Protein AF-A0A316U3P6-F1 (afdb_monomer)

Foldseek 3Di:
DADEQAALVVQVVVCVVPDDPVRLLQDQDHDYNQFAPAPVCSPDDDDAADACVLVQQLQLVQVVVVVVVVPDDDDDPPNCPSSCSRGHNSVVVVCVVDVDDDDDDDDDDDDDDDDDRPVRPDPSRDDDPDDPPDDDDVVPGDDLVPAADEDQDCRNHVNNNSRYDHDHDDDPVVVD

Solvent-accessible surface area (backbone atoms only — not comparable to full-atom values): 11116 Å² total; per-residue (Å²): 102,46,84,41,80,44,53,53,74,58,47,54,53,50,48,63,74,75,34,57,72,80,56,51,48,56,26,63,47,66,44,27,20,84,38,63,36,31,76,95,46,61,92,49,98,68,94,66,68,58,55,60,66,46,50,27,46,20,54,43,46,52,55,56,45,60,66,46,56,79,74,46,98,71,83,79,83,72,80,48,64,29,49,46,72,50,30,24,50,58,47,51,52,54,51,69,73,43,76,76,87,72,83,87,82,86,86,82,86,79,85,75,85,77,80,73,51,80,66,68,72,44,93,33,66,47,79,79,82,78,67,90,84,66,87,75,62,74,92,66,62,62,44,79,92,80,46,77,44,80,41,70,47,66,73,31,27,63,82,44,58,92,30,46,47,80,41,80,72,92,46,73,81,85,72,109

Organism: NCBI:txid1684307

Secondary structure (DSSP, 8-state):
-EE--S-HHHHHHHHHHHS-HHHHTT-S-EE-HHHHS-GGGTTS-------HHHHHHHHHHHHHHHHHHTT-----SSTTHHHHTT-HHHHHHHHHH-SSS----------------TTTSS---PPP---TTS---GGG-SSTTT--EEES-TTTTTTSGGGEEEPPPP-HHHH-

Radius of gyration: 18.13 Å; Cα contacts (8 Å, |Δi|>4): 160; chains: 1; bounding box: 43×36×57 Å

Sequence (176 aa):
LVWSSAQPQNVDSMVQAILHPAQAAQLVRVWARDTLVPQRLYKHKSPSIKDLEVIWNALNHAAAFDVKAEQSSTEPAEVHEGERRVNAEYRDRTDHKYPDGSESESDSDSSGKKGHAHLASLQYVKQPKLSAARQWQESRGFGFHNTLLLDDSTDKARMQPYNHLLIPEFDHERAA

Mean predicted aligned error: 11.64 Å

InterPro domains:
  IPR023214 HAD superfamily [G3DSA:3.40.50.1000] (1-176)

Structure (mmCIF, N/CA/C/O backbone):
data_AF-A0A316U3P6-F1
#
_entry.id   AF-A0A316U3P6-F1
#
loop_
_atom_site.group_PDB
_atom_site.id
_atom_site.type_symbol
_atom_site.label_atom_id
_atom_site.label_alt_id
_atom_site.label_comp_id
_atom_site.label_asym_id
_atom_site.label_entity_id
_atom_site.label_seq_id
_atom_site.pdbx_PDB_ins_code
_atom_site.Cartn_x
_atom_site.Cartn_y
_atom_site.Cartn_z
_atom_site.occupancy
_atom_site.B_iso_or_equiv
_atom_site.auth_seq_id
_atom_site.auth_comp_id
_atom_site.auth_asym_id
_atom_site.auth_atom_id
_atom_site.pdbx_PDB_model_num
ATOM 1 N N . LEU A 1 1 ? -3.153 4.285 -2.097 1.00 88.25 1 LEU A N 1
ATOM 2 C CA . LEU A 1 1 ? -2.177 3.930 -1.043 1.00 88.25 1 LEU A CA 1
ATOM 3 C C . LEU A 1 1 ? -0.969 3.312 -1.722 1.00 88.25 1 LEU A C 1
ATOM 5 O O . LEU A 1 1 ? -1.162 2.629 -2.719 1.00 88.25 1 LEU A O 1
ATOM 9 N N . VAL A 1 2 ? 0.238 3.552 -1.219 1.00 90.56 2 VAL A N 1
ATOM 10 C CA . VAL A 1 2 ? 1.456 2.890 -1.707 1.00 90.56 2 VAL A CA 1
ATOM 11 C C . VAL A 1 2 ? 2.009 2.016 -0.591 1.00 90.56 2 VAL A C 1
ATOM 13 O O . VAL A 1 2 ? 2.279 2.509 0.499 1.00 90.56 2 VAL A O 1
ATOM 16 N N . TRP A 1 3 ? 2.156 0.721 -0.867 1.00 91.81 3 TRP A N 1
ATOM 17 C CA . TRP A 1 3 ? 2.751 -0.262 0.037 1.00 91.81 3 TRP A CA 1
ATOM 18 C C . TRP A 1 3 ? 3.919 -0.931 -0.688 1.00 91.81 3 TRP A C 1
ATOM 20 O O . TRP A 1 3 ? 3.723 -1.850 -1.490 1.00 91.81 3 TRP A O 1
ATOM 30 N N . SER A 1 4 ? 5.143 -0.474 -0.410 1.00 90.94 4 SER A N 1
ATOM 31 C CA . SER A 1 4 ? 6.350 -0.962 -1.079 1.00 90.94 4 SER A CA 1
ATOM 32 C C . SER A 1 4 ? 7.458 -1.310 -0.092 1.00 90.94 4 SER A C 1
ATOM 34 O O . SER A 1 4 ? 7.843 -0.502 0.741 1.00 90.94 4 SER A O 1
ATOM 36 N N . SER A 1 5 ? 8.048 -2.498 -0.224 1.00 90.25 5 SER A N 1
ATOM 37 C CA . SER A 1 5 ? 9.224 -2.892 0.561 1.00 90.25 5 SER A CA 1
ATOM 38 C C . SER A 1 5 ? 10.522 -2.212 0.096 1.00 90.25 5 SER A C 1
ATOM 40 O O . SER A 1 5 ? 11.594 -2.523 0.623 1.00 90.25 5 SER A O 1
ATOM 42 N N . ALA A 1 6 ? 10.474 -1.351 -0.924 1.00 90.81 6 ALA A N 1
ATOM 43 C CA . ALA A 1 6 ? 11.632 -0.602 -1.401 1.00 90.81 6 ALA A CA 1
ATOM 44 C C . ALA A 1 6 ? 12.035 0.502 -0.410 1.00 90.81 6 ALA A C 1
ATOM 46 O O . ALA A 1 6 ? 11.227 0.965 0.395 1.00 90.81 6 ALA A O 1
ATOM 47 N N . GLN A 1 7 ? 13.304 0.915 -0.457 1.00 90.88 7 GLN A N 1
ATOM 48 C CA . GLN A 1 7 ? 13.785 2.021 0.375 1.00 90.88 7 GLN A CA 1
ATOM 49 C C . GLN A 1 7 ? 13.045 3.325 0.021 1.00 90.88 7 GLN A C 1
ATOM 51 O O . GLN A 1 7 ? 12.685 3.487 -1.149 1.00 90.88 7 GLN A O 1
ATOM 56 N N . PRO A 1 8 ? 12.836 4.244 0.984 1.00 92.00 8 PRO A N 1
ATOM 57 C CA . PRO A 1 8 ? 12.015 5.441 0.790 1.00 92.00 8 PRO A CA 1
ATOM 58 C C . PRO A 1 8 ? 12.338 6.217 -0.489 1.00 92.00 8 PRO A C 1
ATOM 60 O O . PRO A 1 8 ? 11.458 6.419 -1.313 1.00 92.00 8 PRO A O 1
ATOM 63 N N . GLN A 1 9 ? 13.613 6.504 -0.758 1.00 90.06 9 GLN A N 1
ATOM 64 C CA . GLN A 1 9 ? 14.014 7.261 -1.948 1.00 90.06 9 GLN A CA 1
ATOM 65 C C . GLN A 1 9 ? 13.640 6.580 -3.281 1.00 90.06 9 GLN A C 1
ATOM 67 O O . GLN A 1 9 ? 13.374 7.248 -4.283 1.00 90.06 9 GLN A O 1
ATOM 72 N N . ASN A 1 10 ? 13.581 5.244 -3.303 1.00 90.56 10 ASN A N 1
ATOM 73 C CA . ASN A 1 10 ? 13.136 4.500 -4.480 1.00 90.56 10 ASN A CA 1
ATOM 74 C C . ASN A 1 10 ? 11.612 4.575 -4.613 1.00 90.56 10 ASN A C 1
ATOM 76 O O . ASN A 1 10 ? 11.105 4.698 -5.724 1.00 90.56 10 ASN A O 1
ATOM 80 N N . VAL A 1 11 ? 10.882 4.508 -3.493 1.00 90.75 11 VAL A N 1
ATOM 81 C CA . VAL A 1 11 ? 9.422 4.685 -3.474 1.00 90.75 11 VAL A CA 1
ATOM 82 C C . VAL A 1 11 ? 9.049 6.070 -3.978 1.00 90.75 11 VAL A C 1
ATOM 84 O O . VAL A 1 11 ? 8.181 6.179 -4.839 1.00 90.75 11 VAL A O 1
ATOM 87 N N . ASP A 1 12 ? 9.753 7.099 -3.520 1.00 87.06 12 ASP A N 1
ATOM 88 C CA .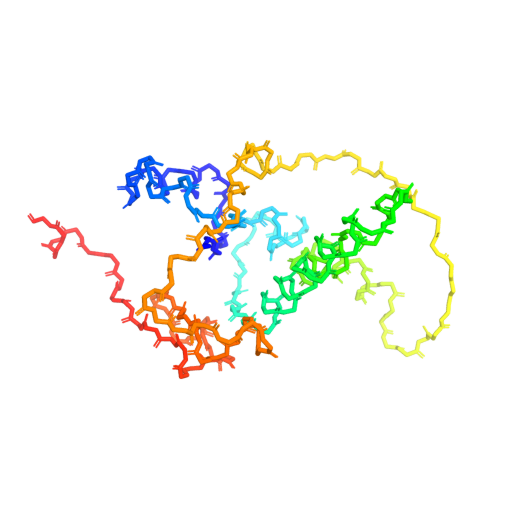 ASP A 1 12 ? 9.536 8.483 -3.931 1.00 87.06 12 ASP A CA 1
ATOM 89 C C . ASP A 1 12 ? 9.700 8.633 -5.447 1.00 87.06 12 ASP A C 1
ATOM 91 O O . ASP A 1 12 ? 8.821 9.165 -6.127 1.00 87.06 12 ASP A O 1
ATOM 95 N N . SER A 1 13 ? 10.788 8.075 -5.985 1.00 87.62 13 SER A N 1
ATOM 96 C CA . SER A 1 13 ? 11.072 8.080 -7.422 1.00 87.62 13 SER A CA 1
ATOM 97 C C . SER A 1 13 ? 9.988 7.346 -8.224 1.00 87.62 13 SER A C 1
ATOM 99 O O . SER A 1 13 ? 9.531 7.848 -9.248 1.00 87.62 13 SER A O 1
ATOM 101 N N . MET A 1 14 ? 9.523 6.184 -7.745 1.00 88.44 14 MET A N 1
ATOM 102 C CA . MET A 1 14 ? 8.440 5.424 -8.387 1.00 88.44 14 MET A CA 1
ATOM 103 C C . MET A 1 14 ? 7.110 6.186 -8.373 1.00 88.44 14 MET A C 1
ATOM 105 O O . MET A 1 14 ? 6.418 6.239 -9.386 1.00 88.44 14 MET A O 1
ATOM 109 N N . VAL A 1 15 ? 6.748 6.795 -7.242 1.00 88.75 15 VAL A N 1
ATOM 110 C CA . VAL A 1 15 ? 5.506 7.567 -7.107 1.00 88.75 15 VAL A CA 1
ATOM 111 C C . VAL A 1 15 ? 5.505 8.761 -8.054 1.00 88.75 15 VAL A C 1
ATOM 113 O O . VAL A 1 15 ? 4.512 8.977 -8.743 1.00 88.75 15 VAL A O 1
ATOM 116 N N . GLN A 1 16 ? 6.614 9.500 -8.127 1.00 86.50 16 GLN A N 1
ATOM 117 C CA . GLN A 1 16 ? 6.755 10.645 -9.030 1.00 86.50 16 GLN A CA 1
ATOM 118 C C . GLN A 1 16 ? 6.724 10.244 -10.509 1.00 86.50 16 GLN A C 1
ATOM 120 O O . GLN A 1 16 ? 6.228 11.007 -11.332 1.00 86.50 16 GLN A O 1
ATOM 125 N N . ALA A 1 17 ? 7.237 9.059 -10.849 1.00 87.50 17 ALA A N 1
ATOM 126 C CA . ALA A 1 17 ? 7.235 8.561 -12.221 1.00 87.50 17 ALA A CA 1
ATOM 127 C C . ALA A 1 17 ? 5.856 8.053 -12.678 1.00 87.50 17 ALA A C 1
ATOM 129 O O . ALA A 1 17 ? 5.512 8.196 -13.848 1.00 87.50 17 ALA A O 1
ATOM 130 N N . ILE A 1 18 ? 5.075 7.445 -11.777 1.00 87.62 18 ILE A N 1
ATOM 131 C CA . ILE A 1 18 ? 3.826 6.745 -12.135 1.00 87.62 18 ILE A CA 1
ATOM 132 C C . ILE A 1 18 ? 2.589 7.631 -11.933 1.00 87.62 18 ILE A C 1
ATOM 134 O O . ILE A 1 18 ? 1.588 7.459 -12.629 1.00 87.62 18 ILE A O 1
ATOM 138 N N . LEU A 1 19 ? 2.624 8.569 -10.983 1.00 88.06 19 LEU A N 1
ATOM 139 C CA . LEU A 1 19 ? 1.471 9.396 -10.635 1.00 88.06 19 LEU A CA 1
ATOM 140 C C . LEU A 1 19 ? 1.710 10.861 -10.986 1.00 88.06 19 LEU A C 1
ATOM 142 O O . LEU A 1 19 ? 2.695 11.470 -10.573 1.00 88.06 19 LEU A O 1
ATOM 146 N N . HIS A 1 20 ? 0.731 11.476 -11.650 1.00 88.88 20 HIS A N 1
ATOM 147 C CA . HIS A 1 20 ? 0.679 12.929 -11.761 1.00 88.88 20 HIS A CA 1
ATOM 148 C C . HIS A 1 20 ? 0.572 13.551 -10.352 1.00 88.88 20 HIS A C 1
ATOM 150 O O . HIS A 1 20 ? -0.123 12.985 -9.502 1.00 88.88 20 HIS A O 1
ATOM 156 N N . PRO A 1 21 ? 1.146 14.740 -10.075 1.00 84.38 21 PRO A N 1
ATOM 157 C CA . PRO A 1 21 ? 1.076 15.368 -8.750 1.00 84.38 21 PRO A CA 1
ATOM 158 C C . PRO A 1 21 ? -0.342 15.458 -8.161 1.00 84.38 21 PRO A C 1
ATOM 160 O O . PRO A 1 21 ? -0.552 15.214 -6.976 1.00 84.38 21 PRO A O 1
ATOM 163 N N . ALA A 1 22 ? -1.347 15.724 -9.002 1.00 85.25 22 ALA A N 1
ATOM 164 C CA . ALA A 1 22 ? -2.755 15.745 -8.587 1.00 85.25 22 ALA A CA 1
ATOM 165 C C . ALA A 1 22 ? -3.311 14.365 -8.169 1.00 85.25 22 ALA A C 1
ATOM 167 O O . ALA A 1 22 ? -4.239 14.298 -7.365 1.00 85.25 22 ALA A O 1
ATOM 168 N N . GLN A 1 23 ? -2.772 13.268 -8.709 1.00 87.31 23 GLN A N 1
ATOM 169 C CA . GLN A 1 23 ? -3.098 11.898 -8.295 1.00 87.31 23 GLN A CA 1
ATOM 170 C C . GLN A 1 23 ? -2.328 11.520 -7.027 1.00 87.31 23 GLN A C 1
ATOM 172 O O . GLN A 1 23 ? -2.916 10.972 -6.099 1.00 87.31 23 GLN A O 1
ATOM 177 N N . ALA A 1 24 ? -1.039 11.868 -6.949 1.00 83.75 24 ALA A N 1
ATOM 178 C CA . ALA A 1 24 ? -0.221 11.644 -5.757 1.00 83.75 24 ALA A CA 1
ATOM 179 C C . ALA A 1 24 ? -0.822 12.336 -4.519 1.00 83.75 24 ALA A C 1
ATOM 181 O O . ALA A 1 24 ? -0.871 11.743 -3.445 1.00 83.75 24 ALA A O 1
ATOM 182 N N . ALA A 1 25 ? -1.392 13.534 -4.689 1.00 81.88 25 ALA A N 1
ATOM 183 C CA . ALA A 1 25 ? -2.090 14.264 -3.630 1.00 81.88 25 ALA A CA 1
ATOM 184 C C . ALA A 1 25 ? -3.369 13.577 -3.097 1.00 81.88 25 ALA A C 1
ATOM 186 O O . ALA A 1 25 ? -3.924 14.032 -2.098 1.00 81.88 25 ALA A O 1
ATOM 187 N N . GLN A 1 26 ? -3.856 12.518 -3.756 1.00 82.31 26 GLN A N 1
ATOM 188 C CA . GLN A 1 26 ? -5.006 11.711 -3.321 1.00 82.31 26 GLN A CA 1
ATOM 189 C C . GLN A 1 26 ? -4.591 10.4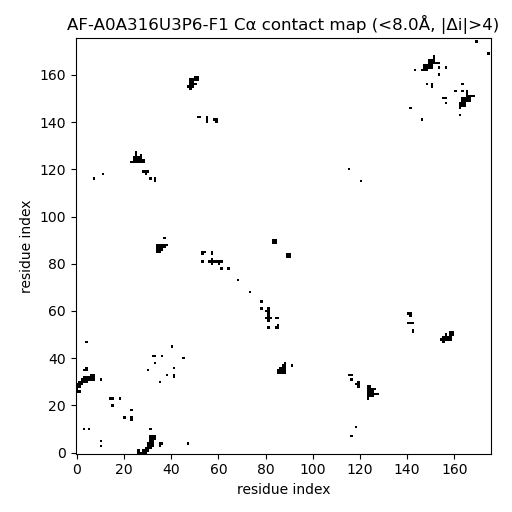27 -2.584 1.00 82.31 26 GLN A C 1
ATOM 191 O O . GLN A 1 26 ? -5.448 9.669 -2.127 1.00 82.31 26 GLN A O 1
ATOM 196 N N . LEU A 1 27 ? -3.293 10.127 -2.490 1.00 83.31 27 LEU A N 1
ATOM 197 C CA . LEU A 1 27 ? -2.820 8.953 -1.765 1.00 83.31 27 LEU A CA 1
ATOM 198 C C . LEU A 1 27 ? -3.139 9.094 -0.282 1.00 83.31 27 LEU A C 1
ATOM 200 O O . LEU A 1 27 ? -2.717 10.044 0.336 1.00 83.31 27 LEU A O 1
ATOM 204 N N . VAL A 1 28 ? -3.821 8.120 0.318 1.00 80.94 28 VAL A N 1
ATOM 205 C CA . VAL A 1 28 ? -4.138 8.187 1.758 1.00 80.94 28 VAL A CA 1
ATOM 206 C C . VAL A 1 28 ? -2.915 7.888 2.632 1.00 80.94 28 VAL A C 1
ATOM 208 O O . VAL A 1 28 ? -2.779 8.450 3.714 1.00 80.94 28 VAL A O 1
ATOM 211 N N . ARG A 1 29 ? -2.026 6.994 2.180 1.00 84.12 29 ARG A N 1
ATOM 212 C CA . ARG A 1 29 ? -0.781 6.598 2.860 1.00 84.12 29 ARG A CA 1
ATOM 213 C C . ARG A 1 29 ? 0.277 6.163 1.850 1.00 84.12 29 ARG A C 1
ATOM 215 O O . ARG A 1 29 ? -0.062 5.654 0.771 1.00 84.12 29 ARG A O 1
ATOM 222 N N . VAL A 1 30 ? 1.537 6.307 2.252 1.00 86.94 30 VAL A N 1
ATOM 223 C CA . VAL A 1 30 ? 2.726 5.779 1.577 1.00 86.94 30 VAL A CA 1
ATOM 224 C C . VAL A 1 30 ? 3.598 5.111 2.635 1.00 86.94 30 VAL A C 1
ATOM 226 O O . VAL A 1 30 ? 4.107 5.783 3.526 1.00 86.94 30 VAL A O 1
ATOM 229 N N . TRP A 1 31 ? 3.760 3.795 2.538 1.00 89.81 31 TRP A N 1
ATOM 230 C CA . TRP A 1 31 ? 4.649 3.020 3.397 1.00 89.81 31 TRP A CA 1
ATOM 231 C C . TRP A 1 31 ? 5.781 2.420 2.578 1.00 89.81 31 TRP A C 1
ATOM 233 O O . TRP A 1 31 ? 5.554 1.760 1.554 1.00 89.81 31 TRP A O 1
ATOM 243 N N . ALA A 1 32 ? 6.994 2.658 3.064 1.00 91.75 32 ALA A N 1
ATOM 244 C CA . ALA A 1 32 ? 8.237 2.179 2.491 1.00 91.75 32 ALA A CA 1
ATOM 245 C C . ALA A 1 32 ? 8.920 1.180 3.442 1.00 91.75 32 ALA A C 1
ATOM 247 O O . ALA A 1 32 ? 8.373 0.764 4.469 1.00 91.75 32 ALA A O 1
ATOM 248 N N . ARG A 1 33 ? 10.138 0.762 3.092 1.00 92.94 33 ARG A N 1
ATOM 249 C CA . ARG A 1 33 ? 10.920 -0.221 3.853 1.00 92.94 33 ARG A CA 1
ATOM 250 C C . ARG A 1 33 ? 11.124 0.131 5.326 1.00 92.94 33 ARG A C 1
ATOM 252 O O . ARG A 1 33 ? 11.166 -0.775 6.143 1.00 92.94 33 ARG A O 1
ATOM 259 N N . ASP A 1 34 ? 11.256 1.411 5.641 1.00 89.19 34 ASP A N 1
ATOM 260 C CA . ASP A 1 34 ? 11.435 1.940 6.999 1.00 89.19 34 ASP A CA 1
ATOM 261 C C . ASP A 1 34 ? 10.212 1.722 7.900 1.00 89.19 34 ASP A C 1
ATOM 263 O O . ASP A 1 34 ? 10.343 1.665 9.116 1.00 89.19 34 ASP A O 1
ATOM 267 N N . THR A 1 35 ? 9.031 1.548 7.305 1.00 89.69 35 THR A N 1
ATOM 268 C CA . THR A 1 35 ? 7.811 1.182 8.033 1.00 89.69 35 THR A CA 1
ATOM 269 C C . THR A 1 35 ? 7.613 -0.334 8.075 1.00 89.69 35 THR A C 1
ATOM 271 O O . THR A 1 35 ? 7.154 -0.881 9.072 1.00 89.69 35 THR A O 1
ATOM 274 N N . LEU A 1 36 ? 7.936 -1.020 6.977 1.00 90.25 36 LEU A N 1
ATOM 275 C CA . LEU A 1 36 ? 7.473 -2.384 6.697 1.00 90.25 36 LEU A CA 1
ATOM 276 C C . LEU A 1 36 ? 8.487 -3.481 7.030 1.00 90.25 36 LEU A C 1
ATOM 278 O O . LEU A 1 36 ? 8.155 -4.665 6.953 1.00 90.25 36 LEU A O 1
ATOM 282 N N . VAL A 1 37 ? 9.726 -3.109 7.346 1.00 90.25 37 VAL A N 1
ATOM 283 C CA . VAL A 1 37 ? 10.816 -4.037 7.654 1.00 90.25 37 VAL A CA 1
ATOM 284 C C . VAL A 1 37 ? 11.504 -3.572 8.937 1.00 90.25 37 VAL A C 1
ATOM 286 O O . VAL A 1 37 ? 11.858 -2.397 9.021 1.00 90.25 37 VAL A O 1
ATOM 289 N N . PRO A 1 38 ? 11.727 -4.461 9.923 1.00 90.62 38 PRO A N 1
ATOM 290 C CA . PRO A 1 38 ? 12.399 -4.074 11.154 1.00 90.62 38 PRO A CA 1
ATOM 291 C C . PRO A 1 38 ? 13.850 -3.692 10.879 1.00 90.62 38 PRO A C 1
ATOM 293 O O . PRO A 1 38 ? 14.482 -4.187 9.934 1.00 90.62 38 PRO A O 1
ATOM 296 N N . GLN A 1 39 ? 14.411 -2.849 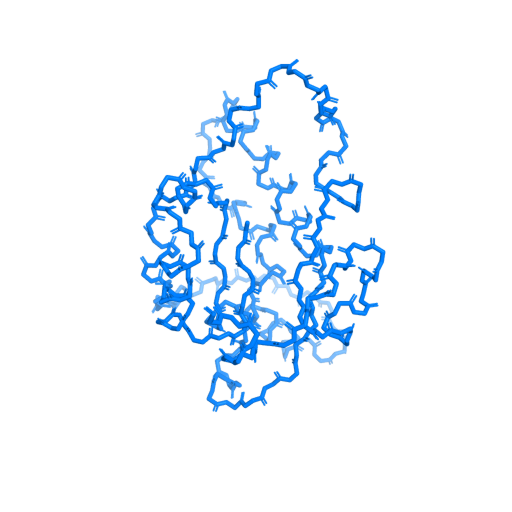11.740 1.00 90.25 39 GLN A N 1
ATOM 297 C CA . GLN A 1 39 ? 15.713 -2.233 11.517 1.00 90.25 39 GLN A CA 1
ATOM 298 C C . GLN A 1 39 ? 16.826 -3.272 11.322 1.00 90.25 39 GLN A C 1
ATOM 300 O O . GLN A 1 39 ? 17.707 -3.099 10.473 1.00 90.25 39 GLN A O 1
ATOM 305 N N . ARG A 1 40 ? 16.752 -4.403 12.036 1.00 90.06 40 ARG A N 1
ATOM 306 C CA . ARG A 1 40 ? 17.711 -5.515 11.915 1.00 90.06 40 ARG A CA 1
ATOM 307 C C . ARG A 1 40 ? 17.750 -6.153 10.517 1.00 90.06 40 ARG A C 1
ATOM 309 O O . ARG A 1 40 ? 18.768 -6.720 10.136 1.00 90.06 40 ARG A O 1
ATOM 316 N N . LEU A 1 41 ? 16.670 -6.048 9.736 1.00 91.12 41 LEU A N 1
ATOM 317 C CA . LEU A 1 41 ? 16.553 -6.598 8.377 1.00 91.12 41 LEU A CA 1
ATOM 318 C C . LEU A 1 41 ? 16.621 -5.523 7.281 1.00 91.12 41 LEU A C 1
ATOM 320 O O . LEU A 1 41 ? 16.572 -5.842 6.090 1.00 91.12 41 LEU A O 1
ATOM 324 N N . TYR A 1 42 ? 16.774 -4.248 7.646 1.00 90.62 42 TYR A N 1
ATOM 325 C CA . TYR A 1 42 ? 16.671 -3.127 6.709 1.00 90.62 42 TYR A CA 1
ATOM 326 C C . TYR A 1 42 ? 17.635 -3.246 5.514 1.00 90.62 42 TYR A C 1
ATOM 328 O O . TYR A 1 42 ? 17.263 -2.951 4.377 1.00 90.62 42 TYR A O 1
ATOM 336 N N . LYS A 1 43 ? 18.857 -3.745 5.741 1.00 91.50 43 LYS A N 1
ATOM 337 C CA . LYS A 1 43 ? 19.899 -3.898 4.707 1.00 91.50 43 LYS A CA 1
ATOM 338 C C . LYS A 1 43 ? 19.844 -5.219 3.928 1.00 91.50 43 LYS A C 1
ATOM 340 O O . LYS A 1 43 ? 20.611 -5.388 2.984 1.00 91.50 43 LYS A O 1
ATOM 345 N N . HIS A 1 44 ? 18.958 -6.144 4.289 1.00 89.38 44 HIS A N 1
ATOM 346 C CA . HIS A 1 44 ? 18.916 -7.492 3.716 1.00 89.38 44 HIS A CA 1
ATOM 347 C C . HIS A 1 44 ? 17.626 -7.727 2.940 1.00 89.38 44 HIS A C 1
ATOM 349 O O . HIS A 1 44 ? 16.556 -7.312 3.380 1.00 89.38 44 HIS A O 1
ATOM 355 N N . LYS A 1 45 ? 17.689 -8.438 1.805 1.00 85.69 45 LYS A N 1
ATOM 356 C CA . LYS A 1 45 ? 16.466 -8.884 1.121 1.00 85.69 45 LYS A CA 1
ATOM 357 C C . LYS A 1 45 ? 15.640 -9.729 2.091 1.00 85.69 45 LYS A C 1
ATOM 359 O O . LYS A 1 45 ? 16.164 -10.630 2.731 1.00 85.69 45 LYS A O 1
ATOM 364 N N . SER A 1 46 ? 14.362 -9.396 2.207 1.00 84.00 46 SER A N 1
ATOM 365 C CA . SER A 1 46 ? 13.414 -10.086 3.077 1.00 84.00 46 SER A CA 1
ATOM 366 C C . SER A 1 46 ? 12.170 -10.390 2.249 1.00 84.00 46 SER A C 1
ATOM 368 O O . SER A 1 46 ? 11.695 -9.476 1.564 1.00 84.00 46 SER A O 1
ATOM 370 N N . PRO A 1 47 ? 11.654 -11.630 2.272 1.00 84.69 47 PRO A N 1
ATOM 371 C CA . PRO A 1 47 ? 10.341 -11.929 1.721 1.00 84.69 47 PRO A CA 1
ATOM 372 C C . PRO A 1 47 ? 9.294 -11.017 2.360 1.00 84.69 47 PRO A C 1
ATOM 374 O O . PRO A 1 47 ? 9.389 -10.688 3.542 1.00 84.69 47 PRO A O 1
ATOM 377 N N . SER A 1 48 ? 8.303 -10.597 1.581 1.00 87.69 48 SER A N 1
ATOM 378 C CA . SER A 1 48 ? 7.228 -9.742 2.081 1.00 87.69 48 SER A CA 1
ATOM 379 C C . SER A 1 48 ? 5.889 -10.300 1.640 1.00 87.69 48 SER A C 1
ATOM 381 O O . SER A 1 48 ? 5.730 -10.702 0.494 1.00 87.69 48 SER A O 1
ATOM 383 N N . ILE A 1 49 ? 4.945 -10.340 2.570 1.00 92.44 49 ILE A N 1
ATOM 384 C CA . ILE A 1 49 ? 3.549 -10.671 2.309 1.00 92.44 49 ILE A CA 1
ATOM 385 C C . ILE A 1 49 ? 2.757 -9.402 2.598 1.00 92.44 49 ILE A C 1
ATOM 387 O O . ILE A 1 49 ? 2.990 -8.741 3.613 1.00 92.44 49 ILE A O 1
ATOM 391 N N . LYS A 1 50 ? 1.855 -9.048 1.690 1.00 92.69 50 LYS A N 1
ATOM 392 C CA . LYS A 1 50 ? 0.995 -7.874 1.780 1.00 92.69 50 LYS A CA 1
ATOM 393 C C . LYS A 1 50 ? -0.364 -8.309 2.302 1.00 92.69 50 LYS A C 1
ATOM 395 O O . LYS A 1 50 ? -1.235 -8.698 1.534 1.00 92.69 50 LYS A O 1
ATOM 400 N N . ASP A 1 51 ? -0.502 -8.277 3.619 1.00 92.94 51 ASP A N 1
ATOM 401 C CA . ASP A 1 51 ? -1.741 -8.624 4.305 1.00 92.94 51 ASP A CA 1
ATOM 402 C C . ASP A 1 51 ? -2.692 -7.417 4.369 1.00 92.94 51 ASP A C 1
ATOM 404 O O . ASP A 1 51 ? -2.472 -6.477 5.137 1.00 92.94 51 ASP A O 1
ATOM 408 N N . LEU A 1 52 ? -3.748 -7.423 3.554 1.00 93.06 52 LEU A N 1
ATOM 409 C CA . LEU A 1 52 ? -4.710 -6.319 3.504 1.00 93.06 52 LEU A CA 1
ATOM 410 C C . LEU A 1 52 ? -5.494 -6.131 4.810 1.00 93.06 52 LEU A C 1
ATOM 412 O O . LEU A 1 52 ? -5.907 -5.003 5.073 1.00 93.06 52 LEU A O 1
ATOM 416 N N . GLU A 1 53 ? -5.634 -7.156 5.658 1.00 91.38 53 GLU A N 1
ATOM 417 C CA . GLU A 1 53 ? -6.300 -7.027 6.968 1.00 91.38 53 GLU A CA 1
ATOM 418 C C . GLU A 1 53 ? -5.597 -6.000 7.858 1.00 91.38 53 GLU A C 1
ATOM 420 O O . GLU A 1 53 ? -6.234 -5.224 8.570 1.00 91.38 53 GLU A O 1
ATOM 425 N N . VAL A 1 54 ? -4.267 -5.924 7.764 1.00 87.19 54 VAL A N 1
ATOM 426 C CA . VAL A 1 54 ? -3.469 -4.923 8.478 1.00 87.19 54 VAL A CA 1
ATOM 427 C C . VAL A 1 54 ? -3.856 -3.506 8.040 1.00 87.19 54 VAL A C 1
ATOM 429 O O . VAL A 1 54 ? -3.937 -2.598 8.867 1.00 87.19 54 VAL A O 1
ATOM 432 N N . ILE A 1 55 ? -4.140 -3.317 6.750 1.00 86.81 55 ILE A N 1
ATOM 433 C CA . ILE A 1 55 ? -4.487 -2.011 6.179 1.00 86.81 55 ILE A CA 1
ATOM 434 C C . ILE A 1 55 ? -5.933 -1.653 6.467 1.00 86.81 55 ILE A C 1
ATOM 436 O O . ILE A 1 55 ? -6.214 -0.517 6.838 1.00 86.81 55 ILE A O 1
ATOM 440 N N . TRP A 1 56 ? -6.848 -2.609 6.323 1.00 88.19 56 TRP A N 1
ATOM 441 C CA . TRP A 1 56 ? -8.254 -2.410 6.655 1.00 88.19 56 TRP A CA 1
ATOM 442 C C . TRP A 1 56 ? -8.409 -2.044 8.124 1.00 88.19 56 TRP A C 1
ATOM 444 O O . TRP A 1 56 ? -9.075 -1.059 8.428 1.00 88.19 56 TRP A O 1
ATOM 454 N N . ASN A 1 57 ? -7.704 -2.741 9.020 1.00 83.81 57 ASN A N 1
ATOM 455 C CA . ASN A 1 57 ? -7.635 -2.381 10.430 1.00 83.81 57 ASN A CA 1
ATOM 456 C C . ASN A 1 57 ? -7.132 -0.940 10.610 1.00 83.81 57 ASN A C 1
ATOM 458 O O . ASN A 1 57 ? -7.811 -0.123 11.228 1.00 83.81 57 ASN A O 1
ATOM 462 N N . ALA A 1 58 ? -5.981 -0.596 10.022 1.00 79.06 58 ALA A N 1
ATOM 463 C CA . ALA A 1 58 ? -5.401 0.740 10.154 1.00 79.06 58 ALA A CA 1
ATOM 464 C C . ALA A 1 58 ? -6.350 1.860 9.696 1.00 79.06 58 ALA A C 1
ATOM 466 O O . ALA A 1 58 ? -6.552 2.839 10.415 1.00 79.06 58 ALA A O 1
ATOM 467 N N . LEU A 1 59 ? -6.958 1.702 8.520 1.00 80.25 59 LEU A N 1
ATOM 468 C CA . LEU A 1 59 ? -7.821 2.719 7.924 1.00 80.25 59 LEU A CA 1
ATOM 469 C C . LEU A 1 59 ? -9.183 2.823 8.622 1.00 80.25 59 LEU A C 1
ATOM 471 O O . LEU A 1 59 ? -9.679 3.933 8.805 1.00 80.25 59 LEU A O 1
ATOM 475 N N . ASN A 1 60 ? -9.772 1.700 9.040 1.00 81.44 60 ASN A N 1
ATOM 476 C CA . ASN A 1 60 ? -11.056 1.701 9.744 1.00 81.44 60 ASN A CA 1
ATOM 477 C C . ASN A 1 60 ? -10.931 2.304 11.149 1.00 81.44 60 ASN A C 1
ATOM 479 O O . ASN A 1 60 ? -11.820 3.040 11.574 1.00 81.44 60 ASN A O 1
ATOM 483 N N . HIS A 1 61 ? -9.816 2.057 11.848 1.00 73.69 61 HIS A N 1
ATOM 484 C CA . HIS A 1 61 ? -9.544 2.717 13.125 1.00 73.69 61 HIS A CA 1
ATOM 485 C C . HIS A 1 61 ? -9.336 4.222 12.948 1.00 73.69 61 HIS A C 1
ATOM 487 O O . HIS A 1 61 ? -9.960 4.993 13.671 1.00 73.69 61 HIS A O 1
ATOM 493 N N . ALA A 1 62 ? -8.532 4.653 11.968 1.00 67.69 62 ALA A N 1
ATOM 494 C CA . ALA A 1 62 ? -8.324 6.077 11.695 1.00 67.69 62 ALA A CA 1
ATOM 495 C C . ALA A 1 62 ? -9.647 6.818 11.418 1.00 67.69 62 ALA A C 1
ATOM 497 O O . ALA A 1 62 ? -9.890 7.874 11.995 1.00 67.69 62 ALA A O 1
ATOM 498 N N . ALA A 1 63 ? -10.539 6.228 10.614 1.00 63.62 63 ALA A N 1
ATOM 499 C CA . ALA A 1 63 ? -11.853 6.804 10.332 1.00 63.62 63 ALA A CA 1
ATOM 500 C C . ALA A 1 63 ? -12.730 6.945 11.593 1.00 63.62 63 ALA A C 1
ATOM 502 O O . ALA A 1 63 ? -13.413 7.952 11.766 1.00 63.62 63 ALA A O 1
ATOM 503 N N . ALA A 1 64 ? -12.691 5.968 12.506 1.00 60.28 64 ALA A N 1
ATOM 504 C CA . ALA A 1 64 ? -13.448 6.025 13.757 1.00 60.28 64 ALA A CA 1
ATOM 505 C C . ALA A 1 64 ? -12.952 7.123 14.721 1.00 60.28 64 ALA A C 1
ATOM 507 O O . ALA A 1 64 ? -13.743 7.643 15.511 1.00 60.28 64 ALA A O 1
ATOM 508 N N . PHE A 1 65 ? -11.664 7.478 14.665 1.00 57.41 65 PHE A N 1
ATOM 509 C CA . PHE A 1 65 ? -11.098 8.572 15.461 1.00 57.41 65 PHE A CA 1
ATOM 510 C C . PHE A 1 65 ? -11.539 9.944 14.964 1.00 57.41 65 PHE A C 1
ATOM 512 O O . PHE A 1 65 ? -11.915 10.774 15.790 1.00 57.41 65 PHE A O 1
ATOM 519 N N . ASP A 1 66 ? -11.565 10.163 13.649 1.00 55.16 66 ASP A N 1
ATOM 520 C CA . ASP A 1 66 ? -11.985 11.447 13.074 1.00 55.16 66 ASP A CA 1
ATOM 521 C C . ASP A 1 66 ? -13.437 11.796 13.470 1.00 55.16 66 ASP A C 1
ATOM 523 O O . ASP A 1 66 ? -13.723 12.938 13.824 1.00 55.16 66 ASP A O 1
ATOM 527 N N . VAL A 1 67 ? -14.329 10.799 13.564 1.00 57.25 67 VAL A N 1
ATOM 528 C CA . VAL A 1 67 ? -15.717 10.982 14.046 1.00 57.25 67 VAL A CA 1
ATOM 529 C C . VAL A 1 67 ? -15.786 11.370 15.532 1.00 57.25 67 VAL A C 1
ATOM 531 O O . VAL A 1 67 ? -16.657 12.139 15.940 1.00 57.25 67 VAL A O 1
ATOM 534 N N . LYS A 1 68 ? -14.884 10.844 16.370 1.00 55.78 68 LYS A N 1
ATOM 535 C CA . LYS A 1 68 ? -14.856 11.127 17.817 1.00 55.78 68 LYS A CA 1
ATOM 536 C C . LYS A 1 68 ? -14.156 12.446 18.151 1.00 55.78 68 LYS A C 1
ATOM 538 O O . LYS A 1 68 ? -14.554 13.104 19.110 1.00 55.78 68 LYS A O 1
ATOM 543 N N . ALA A 1 69 ? -13.143 12.837 17.378 1.00 54.50 69 ALA A N 1
ATOM 544 C CA . ALA A 1 69 ? -12.403 14.088 17.560 1.00 54.50 69 ALA A CA 1
ATOM 545 C C . ALA A 1 69 ? -13.284 15.327 17.319 1.00 54.50 69 ALA A C 1
ATOM 547 O O . ALA A 1 69 ? -13.113 16.344 17.985 1.00 54.50 69 ALA A O 1
ATOM 548 N N . GLU A 1 70 ? -14.294 15.227 16.449 1.00 51.91 70 GLU A N 1
ATOM 549 C CA . GLU A 1 70 ? -15.319 16.270 16.289 1.00 51.91 70 GLU A CA 1
ATOM 550 C C . GLU A 1 70 ? -16.241 16.415 17.520 1.00 51.91 70 GLU A C 1
ATOM 552 O O . GLU A 1 70 ? -16.949 17.414 17.644 1.00 51.91 70 GLU A O 1
ATOM 557 N N . GLN A 1 71 ? -16.229 15.451 18.451 1.00 51.16 71 GLN A N 1
ATOM 558 C CA . GLN A 1 71 ? -17.136 15.385 19.606 1.00 51.16 71 GLN A CA 1
ATOM 559 C C . GLN A 1 71 ? -16.433 15.471 20.979 1.00 51.16 71 GLN A C 1
ATOM 561 O O . GLN A 1 71 ? -17.118 15.534 21.999 1.00 51.16 71 GLN A O 1
ATOM 566 N N . SER A 1 72 ? -15.094 15.499 21.051 1.00 46.84 72 SER A N 1
ATOM 567 C CA . SER A 1 72 ? -14.337 15.485 22.316 1.00 46.84 72 SER A CA 1
ATOM 568 C C . SER A 1 72 ? -13.000 16.230 22.213 1.00 46.84 72 SER A C 1
ATOM 570 O O . SER A 1 72 ? -12.206 15.979 21.314 1.00 46.84 72 SER A O 1
ATOM 572 N N . SER A 1 73 ? -12.719 17.109 23.180 1.00 50.75 73 SER A N 1
ATOM 573 C CA . SER A 1 73 ? -11.518 17.955 23.266 1.00 50.75 73 SER A CA 1
ATOM 574 C C . SER A 1 73 ? -10.342 17.310 24.024 1.00 50.75 73 SER A C 1
ATOM 576 O O . SER A 1 73 ? -9.631 18.008 24.748 1.00 50.75 73 SER A O 1
ATOM 578 N N . THR A 1 74 ? -10.151 15.990 23.930 1.00 45.62 74 THR A N 1
ATOM 579 C CA . THR A 1 74 ? -9.089 15.280 24.676 1.00 45.62 74 THR A CA 1
ATOM 580 C C . THR 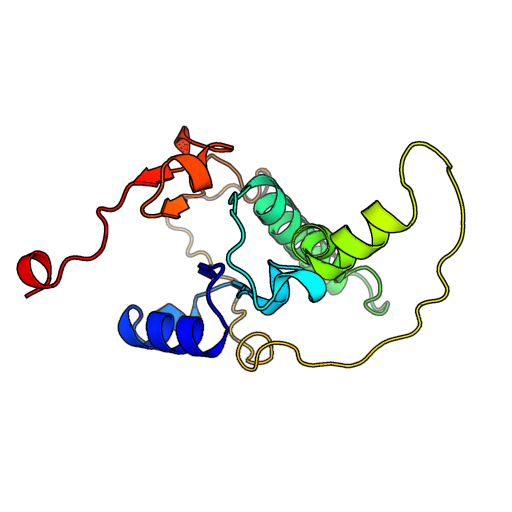A 1 74 ? -8.013 14.738 23.726 1.00 45.62 74 THR A C 1
ATOM 582 O O . THR A 1 74 ? -8.329 14.122 22.715 1.00 45.62 74 THR A O 1
ATOM 585 N N . GLU A 1 75 ? -6.752 15.014 24.066 1.00 47.12 75 GLU A N 1
ATOM 586 C CA . GLU A 1 75 ? -5.503 14.818 23.302 1.00 47.12 75 GLU A CA 1
ATOM 587 C C . GLU A 1 75 ? -5.167 13.356 22.853 1.00 47.12 75 GLU A C 1
ATOM 589 O O . GLU A 1 75 ? -5.722 12.387 23.377 1.00 47.12 75 GLU A O 1
ATOM 594 N N . PRO A 1 76 ? -4.225 13.170 21.893 1.00 44.72 76 PRO A N 1
ATOM 595 C CA . PRO A 1 76 ? -4.236 12.139 20.842 1.00 44.72 76 PRO A CA 1
ATOM 596 C C . PRO A 1 76 ? -3.400 10.876 21.142 1.00 44.72 76 PRO A C 1
ATOM 598 O O . PRO A 1 76 ? -2.590 10.444 20.319 1.00 44.72 76 PRO A O 1
ATOM 601 N N . ALA A 1 77 ? -3.574 10.246 22.305 1.00 44.25 77 ALA A N 1
ATOM 602 C CA . ALA A 1 77 ? -2.792 9.048 22.654 1.00 44.25 77 ALA A CA 1
ATOM 603 C C . ALA A 1 77 ? -3.212 7.777 21.877 1.00 44.25 77 ALA A C 1
ATOM 605 O O . ALA A 1 77 ? -2.383 6.911 21.603 1.00 44.25 77 ALA A O 1
ATOM 606 N N . GLU A 1 78 ? -4.479 7.663 21.466 1.00 46.06 78 GLU A N 1
ATOM 607 C CA . GLU A 1 78 ? -5.004 6.463 20.787 1.00 46.06 78 GLU A CA 1
ATOM 608 C C . GLU A 1 78 ? -4.759 6.438 19.260 1.00 46.06 78 GLU A C 1
ATOM 610 O O . GLU A 1 78 ? -4.959 5.407 18.614 1.00 46.06 78 GLU A O 1
ATOM 615 N N . VAL A 1 79 ? -4.259 7.539 18.678 1.00 45.06 79 VAL A N 1
ATOM 616 C CA . VAL A 1 79 ? -4.199 7.812 17.221 1.00 45.06 79 VAL A CA 1
ATOM 617 C C . VAL A 1 79 ? -3.364 6.800 16.413 1.00 45.06 79 VAL A C 1
ATOM 619 O O . VAL A 1 79 ? -3.409 6.795 15.188 1.00 45.06 79 VAL A O 1
ATOM 622 N N . HIS A 1 80 ? -2.623 5.898 17.058 1.00 50.88 80 HIS A N 1
ATOM 623 C CA . HIS A 1 80 ? -1.685 5.000 16.377 1.00 50.88 80 HIS A CA 1
ATOM 624 C C . HIS A 1 80 ? -2.010 3.505 16.530 1.00 50.88 80 HIS A C 1
ATOM 626 O O . HIS A 1 80 ? -1.256 2.674 16.029 1.00 50.88 80 HIS A O 1
ATOM 632 N N . GLU A 1 81 ? -3.123 3.112 17.169 1.00 54.19 81 GLU A N 1
ATOM 633 C CA . GLU A 1 81 ? -3.471 1.683 17.312 1.00 54.19 81 GLU A CA 1
ATOM 634 C C . GLU A 1 81 ? -3.659 0.959 15.980 1.00 54.19 81 GLU A C 1
ATOM 636 O O . GLU A 1 81 ? -3.130 -0.136 15.789 1.00 54.19 81 GLU A O 1
ATOM 641 N N . GLY A 1 82 ? -4.326 1.607 15.027 1.00 58.09 82 GLY A N 1
ATOM 642 C CA . GLY A 1 82 ? -4.515 1.051 13.693 1.00 58.09 82 GLY A CA 1
ATOM 643 C C . GLY A 1 82 ? -3.191 0.797 12.960 1.00 58.09 82 GLY A C 1
ATOM 644 O O . GLY A 1 82 ? -3.011 -0.259 12.355 1.00 58.09 82 GLY A O 1
ATOM 645 N N . GLU A 1 83 ? -2.247 1.738 13.052 1.00 67.56 83 GLU A N 1
ATOM 646 C CA . GLU A 1 83 ? -0.958 1.688 12.348 1.00 67.56 83 GLU A CA 1
ATOM 647 C C . GLU A 1 83 ? 0.115 0.865 13.086 1.00 67.56 83 GLU A C 1
ATOM 649 O O . GLU A 1 83 ? 1.095 0.447 12.462 1.00 67.56 83 GLU A O 1
ATOM 654 N N . ARG A 1 84 ? -0.084 0.526 14.372 1.00 74.19 84 ARG A N 1
ATOM 655 C CA . ARG A 1 84 ? 0.812 -0.367 15.138 1.00 74.19 84 ARG A CA 1
ATOM 656 C C . ARG A 1 84 ? 1.054 -1.702 14.430 1.00 74.19 84 ARG A C 1
ATOM 658 O O . ARG A 1 84 ? 2.175 -2.201 14.439 1.00 74.19 84 ARG A O 1
ATOM 665 N N . ARG A 1 85 ? 0.033 -2.262 13.768 1.00 77.38 85 ARG A N 1
ATOM 666 C CA . ARG A 1 85 ? 0.155 -3.526 13.010 1.00 77.38 85 ARG A CA 1
ATOM 667 C C . ARG A 1 85 ? 0.969 -3.383 11.718 1.00 77.38 85 ARG A C 1
ATOM 669 O O . ARG A 1 85 ? 1.508 -4.377 11.228 1.00 77.38 85 ARG A O 1
ATOM 676 N N . VAL A 1 86 ? 1.056 -2.172 11.165 1.00 83.50 86 VAL A N 1
ATOM 677 C CA . VAL A 1 86 ? 1.840 -1.870 9.957 1.00 83.50 86 VAL A CA 1
ATOM 678 C C . VAL A 1 86 ? 3.312 -1.652 10.312 1.00 83.50 86 VAL A C 1
ATOM 680 O O . VAL A 1 86 ? 4.186 -2.058 9.549 1.00 83.50 86 VAL A O 1
ATOM 683 N N . ASN A 1 87 ? 3.594 -1.045 11.471 1.00 87.44 87 ASN A N 1
ATOM 684 C CA . ASN A 1 87 ? 4.952 -0.748 11.916 1.00 87.44 87 ASN A CA 1
ATOM 685 C C . ASN A 1 87 ? 5.716 -2.031 12.289 1.00 87.44 87 ASN A C 1
ATOM 687 O O . ASN A 1 87 ? 5.459 -2.676 13.308 1.00 87.44 87 ASN A O 1
ATOM 691 N N . ALA A 1 88 ? 6.678 -2.400 11.449 1.00 87.88 88 ALA A N 1
ATOM 692 C CA . ALA A 1 88 ? 7.429 -3.634 11.603 1.00 87.88 88 ALA A CA 1
ATOM 693 C C . ALA A 1 88 ? 8.394 -3.614 12.794 1.00 87.88 88 ALA A C 1
ATOM 695 O O . ALA A 1 88 ? 8.608 -4.661 13.393 1.00 87.88 88 ALA A O 1
ATOM 696 N N . GLU A 1 89 ? 8.940 -2.453 13.163 1.00 87.75 89 GLU A N 1
ATOM 697 C CA . GLU A 1 89 ? 9.814 -2.321 14.336 1.00 87.75 89 GLU A CA 1
ATOM 698 C C . GLU A 1 89 ? 9.035 -2.561 15.633 1.00 87.75 89 GLU A C 1
ATOM 700 O O . GLU A 1 89 ? 9.494 -3.272 16.524 1.00 87.75 89 GLU A O 1
ATOM 705 N N . TYR A 1 90 ? 7.817 -2.020 15.719 1.00 85.19 90 TYR A N 1
ATOM 706 C CA . TYR A 1 90 ? 6.928 -2.257 16.850 1.00 85.19 90 TYR A CA 1
ATOM 707 C C . TYR A 1 90 ? 6.613 -3.746 16.996 1.00 85.19 90 TYR A C 1
ATOM 709 O O . TYR A 1 90 ? 6.787 -4.291 18.084 1.00 85.19 90 TYR A O 1
ATOM 717 N N . ARG A 1 91 ? 6.221 -4.402 15.896 1.00 84.50 91 ARG A N 1
ATOM 718 C CA . ARG A 1 91 ? 5.959 -5.847 15.864 1.00 84.50 91 ARG A CA 1
ATOM 719 C C . ARG A 1 91 ? 7.176 -6.671 16.269 1.00 84.50 91 ARG A C 1
ATOM 721 O O . ARG A 1 91 ? 7.069 -7.561 17.098 1.00 84.50 91 ARG A O 1
ATOM 728 N N . ASP A 1 92 ? 8.342 -6.357 15.708 1.00 86.50 92 ASP A N 1
ATOM 729 C CA . ASP A 1 92 ? 9.580 -7.065 16.030 1.00 86.50 92 ASP A CA 1
ATOM 730 C C . ASP A 1 92 ? 9.881 -6.945 17.528 1.00 86.50 92 ASP A C 1
ATOM 732 O O . ASP A 1 92 ? 10.127 -7.951 18.187 1.00 86.50 92 ASP A O 1
ATOM 736 N N . ARG A 1 93 ? 9.743 -5.749 18.109 1.00 85.94 93 ARG A N 1
ATOM 737 C CA . ARG A 1 93 ? 9.919 -5.541 19.550 1.00 85.94 93 ARG A CA 1
ATOM 738 C C . ARG A 1 93 ? 8.906 -6.320 20.392 1.00 85.94 93 ARG A C 1
ATOM 740 O O . ARG A 1 93 ? 9.304 -6.883 21.408 1.00 85.94 93 ARG A O 1
ATOM 747 N N . THR A 1 94 ? 7.625 -6.349 20.016 1.00 81.50 94 THR A N 1
ATOM 748 C CA . THR A 1 94 ? 6.602 -7.096 20.770 1.00 81.50 94 THR A CA 1
ATOM 749 C C . THR A 1 94 ? 6.842 -8.597 20.711 1.00 81.50 94 THR A C 1
ATOM 751 O O . THR A 1 94 ? 6.803 -9.250 21.751 1.00 81.50 94 THR A O 1
ATOM 754 N N . ASP A 1 95 ? 7.173 -9.122 19.531 1.00 81.06 95 ASP A N 1
ATOM 755 C CA . ASP A 1 95 ? 7.411 -10.551 19.319 1.00 81.06 95 ASP A CA 1
ATOM 756 C C . ASP A 1 95 ? 8.658 -11.020 20.093 1.00 81.06 95 ASP A C 1
ATOM 758 O O . ASP A 1 95 ? 8.659 -12.094 20.688 1.00 81.06 95 ASP A O 1
ATOM 762 N N . HIS A 1 96 ? 9.710 -10.193 20.164 1.00 76.06 96 HIS A N 1
ATOM 763 C CA . HIS A 1 96 ? 10.916 -10.504 20.945 1.00 76.06 96 HIS A CA 1
ATOM 764 C C . HIS A 1 96 ? 10.740 -10.305 22.460 1.00 76.06 96 HIS A C 1
ATOM 766 O O . HIS A 1 96 ? 11.490 -10.900 23.233 1.00 76.06 96 HIS A O 1
ATOM 772 N N . LYS A 1 97 ? 9.788 -9.469 22.903 1.00 68.00 97 LYS A N 1
ATOM 773 C CA . LYS A 1 97 ? 9.486 -9.253 24.332 1.00 68.00 97 LYS A CA 1
ATOM 774 C C . LYS A 1 97 ? 8.703 -10.428 24.928 1.00 68.00 97 LYS A C 1
ATOM 776 O O . LYS A 1 97 ? 8.838 -10.688 26.120 1.00 68.00 97 LYS A O 1
ATOM 781 N N . TYR A 1 98 ? 7.946 -11.151 24.103 1.00 57.69 98 TYR A N 1
ATOM 782 C CA . TYR A 1 98 ? 7.128 -12.292 24.513 1.00 57.69 98 TYR A CA 1
ATOM 783 C C . TYR A 1 98 ? 7.369 -13.507 23.606 1.00 57.69 98 TYR A C 1
ATOM 785 O O . TYR A 1 98 ? 6.486 -13.875 22.829 1.00 57.69 98 TYR A O 1
ATOM 793 N N . PRO A 1 99 ? 8.549 -14.148 23.691 1.00 54.44 99 PRO A N 1
ATOM 794 C CA . PRO A 1 99 ? 8.777 -15.420 23.029 1.00 54.44 99 PRO A CA 1
ATOM 795 C C . PRO A 1 99 ? 7.956 -16.486 23.772 1.00 54.44 99 PRO A C 1
ATOM 797 O O . PRO A 1 99 ? 8.404 -17.043 24.765 1.00 54.44 99 PRO A O 1
ATOM 800 N N . ASP A 1 100 ? 6.721 -16.696 23.320 1.00 53.06 100 ASP A N 1
ATOM 801 C CA . ASP A 1 100 ? 5.744 -17.671 23.813 1.00 53.06 100 ASP A CA 1
ATOM 802 C C . ASP A 1 100 ? 5.313 -17.525 25.298 1.00 53.06 100 ASP A C 1
ATOM 804 O O . ASP A 1 100 ? 5.908 -18.078 26.219 1.00 53.06 100 ASP A O 1
ATOM 808 N N . GLY A 1 101 ? 4.161 -16.874 25.527 1.00 54.78 101 GLY A N 1
ATOM 809 C CA . GLY A 1 101 ? 3.235 -17.278 26.602 1.00 54.78 101 GLY A CA 1
ATOM 810 C C . GLY A 1 101 ? 3.308 -16.617 27.989 1.00 54.78 101 GLY A C 1
ATOM 811 O O . GLY A 1 101 ? 2.648 -17.122 28.893 1.00 54.78 101 GLY A O 1
ATOM 812 N N . SER A 1 102 ? 4.020 -15.509 28.209 1.00 49.84 102 SER A N 1
ATOM 813 C CA . SER A 1 102 ? 3.963 -14.794 29.503 1.00 49.84 102 SER A CA 1
ATOM 814 C C . SER A 1 102 ? 3.167 -13.487 29.404 1.00 49.84 102 SER A C 1
ATOM 816 O O . SER A 1 102 ? 3.612 -12.543 28.756 1.00 49.84 102 SER A O 1
ATOM 818 N N . GLU A 1 103 ? 1.998 -13.419 30.046 1.00 57.81 103 GLU A N 1
ATOM 819 C CA . GLU A 1 103 ? 1.192 -12.193 30.147 1.00 57.81 103 GLU A CA 1
ATOM 820 C C . GLU A 1 103 ? 1.775 -11.168 31.143 1.00 57.81 103 GLU A C 1
ATOM 822 O O . GLU A 1 103 ? 2.389 -11.541 32.144 1.00 57.81 103 GLU A O 1
ATOM 827 N N . SER A 1 104 ? 1.440 -9.887 30.900 1.00 52.72 104 SER A N 1
ATOM 828 C CA . SER A 1 104 ? 1.559 -8.687 31.768 1.00 52.72 104 SER A CA 1
ATOM 829 C C . SER A 1 104 ? 2.983 -8.104 31.951 1.00 52.72 104 SER A C 1
ATOM 831 O O . SER A 1 104 ? 3.966 -8.826 31.878 1.00 52.72 104 SER A O 1
ATOM 833 N N . GLU A 1 105 ? 3.246 -6.799 32.121 1.00 46.97 105 GLU A N 1
ATOM 834 C CA . GLU A 1 105 ? 2.420 -5.605 32.351 1.00 46.97 105 GLU A CA 1
ATOM 835 C C . GLU A 1 105 ? 3.229 -4.308 32.030 1.00 46.97 105 GLU A C 1
ATOM 837 O O . GLU A 1 105 ? 4.459 -4.336 31.976 1.00 46.97 105 GLU A O 1
ATOM 842 N N . SER A 1 106 ? 2.516 -3.182 31.847 1.00 45.09 106 SER A N 1
ATOM 843 C CA . SER A 1 106 ? 2.923 -1.751 31.867 1.00 45.09 106 SER A CA 1
ATOM 844 C C . SER A 1 106 ? 4.153 -1.275 31.058 1.00 45.09 106 SER A C 1
ATOM 846 O O . SER A 1 106 ? 5.305 -1.488 31.436 1.00 45.09 106 SER A O 1
ATOM 848 N N . ASP A 1 107 ? 3.903 -0.513 29.984 1.00 41.22 107 ASP A N 1
ATOM 849 C CA . ASP A 1 107 ? 4.928 0.202 29.209 1.00 41.22 107 ASP A CA 1
ATOM 850 C C . ASP A 1 107 ? 5.222 1.597 29.799 1.00 41.22 107 ASP A C 1
ATOM 852 O O . ASP A 1 107 ? 4.325 2.419 29.987 1.00 41.22 107 ASP A O 1
ATOM 856 N N . SER A 1 108 ? 6.508 1.886 30.018 1.00 40.34 108 SER A N 1
ATOM 857 C CA . SER A 1 108 ? 7.035 3.253 30.084 1.00 40.34 108 SER A CA 1
ATOM 858 C C . SER A 1 108 ? 7.713 3.543 28.745 1.00 40.34 108 SER A C 1
ATOM 860 O O . SER A 1 108 ? 8.772 3.005 28.421 1.00 40.34 108 SER A O 1
ATOM 862 N N . ASP A 1 109 ? 7.034 4.330 27.915 1.00 38.88 109 ASP A N 1
ATOM 863 C CA . ASP A 1 109 ? 7.460 4.640 26.554 1.00 38.88 109 ASP A CA 1
ATOM 864 C C . ASP A 1 109 ? 8.668 5.591 26.587 1.00 38.88 109 ASP A C 1
ATOM 866 O O . ASP A 1 109 ? 8.560 6.758 26.969 1.00 38.88 109 ASP A O 1
ATOM 870 N N . SER A 1 110 ? 9.848 5.090 26.211 1.00 36.44 110 SER A N 1
ATOM 871 C CA . SER A 1 110 ? 11.008 5.940 25.936 1.00 36.44 110 SER A CA 1
ATOM 872 C C . SER A 1 110 ? 11.071 6.193 24.435 1.00 36.44 110 SER A C 1
ATOM 874 O O . SER A 1 110 ? 11.541 5.382 23.638 1.00 36.44 110 SER A O 1
ATOM 876 N N . SER A 1 111 ? 10.547 7.358 24.060 1.00 39.56 111 SER A N 1
ATOM 877 C CA . SER A 1 111 ? 10.488 7.882 22.702 1.00 39.56 111 SER A CA 1
ATOM 878 C C . SER A 1 111 ? 11.884 7.980 22.070 1.00 39.56 111 SER A C 1
ATOM 880 O O . SER A 1 111 ? 12.599 8.978 22.213 1.00 39.56 111 SER A O 1
ATOM 882 N N . GLY A 1 112 ? 12.275 6.947 21.329 1.00 33.28 112 GLY A N 1
ATOM 883 C CA . GLY A 1 112 ? 13.405 6.983 20.412 1.00 33.28 112 GLY A CA 1
ATOM 884 C C . GLY A 1 112 ? 13.019 7.729 19.139 1.00 33.28 112 GLY A C 1
ATOM 885 O O . GLY A 1 112 ? 12.537 7.129 18.185 1.00 33.28 112 GLY A O 1
ATOM 886 N N . LYS A 1 113 ? 13.237 9.047 19.108 1.00 46.56 113 LYS A N 1
ATOM 887 C CA . LYS A 1 113 ? 13.156 9.849 17.877 1.00 46.56 113 LYS A CA 1
ATOM 888 C C . LYS A 1 113 ? 14.084 9.248 16.819 1.00 46.56 113 LYS A C 1
ATOM 890 O O . LYS A 1 113 ? 15.291 9.238 17.058 1.00 46.56 113 LYS A O 1
ATOM 895 N N . LYS A 1 114 ? 13.560 8.838 15.654 1.00 40.12 114 LYS A N 1
ATOM 896 C CA . LYS A 1 114 ? 14.311 8.794 14.382 1.00 40.12 114 LYS A CA 1
ATOM 897 C C . LYS A 1 114 ? 13.413 8.543 13.165 1.00 40.12 114 LYS A C 1
ATOM 899 O O . LYS A 1 114 ? 12.894 7.454 12.982 1.00 40.12 114 LYS A O 1
ATOM 904 N N . GLY A 1 115 ? 13.337 9.575 12.321 1.00 36.62 115 GLY A N 1
ATOM 905 C CA . GLY A 1 115 ? 13.217 9.471 10.866 1.00 36.62 115 GLY A CA 1
ATOM 906 C C . GLY A 1 115 ? 11.951 8.822 10.326 1.00 36.62 115 GLY A C 1
ATOM 907 O O . GLY A 1 115 ? 12.043 7.779 9.693 1.00 36.62 115 GLY A O 1
ATOM 908 N N . HIS A 1 116 ? 10.798 9.471 10.490 1.00 39.41 116 HIS A N 1
ATOM 909 C CA . HIS A 1 116 ? 9.689 9.237 9.564 1.00 39.41 116 HIS A CA 1
ATOM 910 C C . HIS A 1 116 ? 10.171 9.573 8.146 1.00 39.41 116 HIS A C 1
ATOM 912 O O . HIS A 1 116 ? 10.794 10.624 7.961 1.00 39.41 116 HIS A O 1
ATOM 918 N N . ALA A 1 117 ? 9.922 8.692 7.168 1.00 42.91 117 ALA A N 1
ATOM 919 C CA . ALA A 1 117 ? 10.131 8.982 5.753 1.00 42.91 117 ALA A CA 1
ATOM 920 C C . ALA A 1 117 ? 9.721 10.426 5.441 1.00 42.91 117 ALA A C 1
ATOM 922 O O . ALA A 1 117 ? 8.632 10.863 5.814 1.00 42.91 117 ALA A O 1
ATOM 923 N N . HIS A 1 118 ? 10.570 11.154 4.720 1.00 38.25 118 HIS A N 1
ATOM 924 C CA . HIS A 1 118 ? 10.343 12.547 4.330 1.00 38.25 118 HIS A CA 1
ATOM 925 C C . HIS A 1 118 ? 8.977 12.766 3.626 1.00 38.25 118 HIS A C 1
ATOM 927 O O . HIS A 1 118 ? 8.450 13.876 3.628 1.00 38.25 118 HIS A O 1
ATOM 933 N N . LEU A 1 119 ? 8.3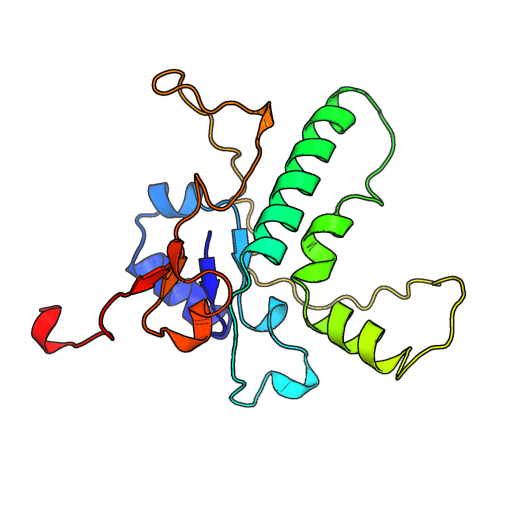56 11.709 3.080 1.00 38.06 119 LEU A N 1
ATOM 934 C CA . LEU A 1 119 ? 7.002 11.714 2.510 1.00 38.06 119 LEU A CA 1
ATOM 935 C C . LEU A 1 119 ? 5.8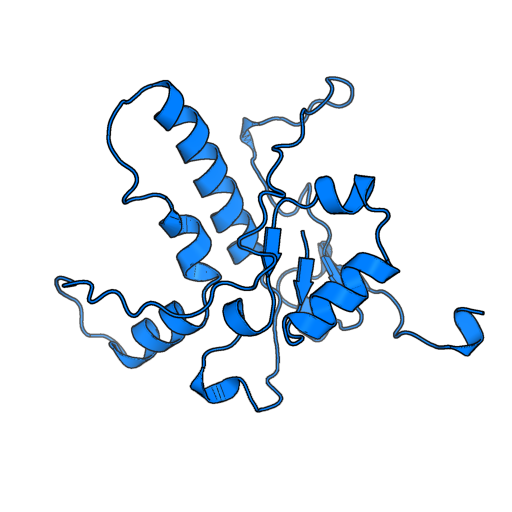78 11.292 3.474 1.00 38.06 119 LEU A C 1
ATOM 937 O O . LEU A 1 119 ? 4.750 11.731 3.280 1.00 38.06 119 LEU A O 1
ATOM 941 N N . ALA A 1 120 ? 6.164 10.534 4.539 1.00 43.97 120 ALA A N 1
ATOM 942 C CA . ALA A 1 120 ? 5.214 10.321 5.638 1.00 43.97 120 ALA A CA 1
ATOM 943 C C . ALA A 1 120 ? 4.999 11.611 6.456 1.00 43.97 120 ALA A C 1
ATOM 945 O O . ALA A 1 120 ? 3.928 11.815 7.019 1.00 43.97 120 ALA A O 1
ATOM 946 N N . SER A 1 121 ? 5.994 12.510 6.472 1.00 40.84 121 SER A N 1
ATOM 947 C CA . SER A 1 121 ? 5.888 13.858 7.052 1.00 40.84 121 SER A CA 1
ATOM 948 C C . SER A 1 121 ? 5.264 14.911 6.130 1.00 40.84 121 SER A C 1
ATOM 950 O O . SER A 1 121 ? 4.969 16.013 6.590 1.00 40.84 121 SER A O 1
ATOM 952 N N . LEU A 1 122 ? 5.061 14.621 4.840 1.00 39.06 122 LEU A N 1
ATOM 953 C CA . LEU A 1 122 ? 4.333 15.528 3.957 1.00 39.06 122 LEU A CA 1
ATOM 954 C C . LEU A 1 122 ? 2.844 15.202 4.057 1.00 39.06 122 LEU A C 1
ATOM 956 O O . LEU A 1 122 ? 2.423 14.098 3.726 1.00 39.06 122 LEU A O 1
ATOM 960 N N . GLN A 1 123 ? 2.067 16.181 4.524 1.00 39.69 123 GLN A N 1
ATOM 961 C CA . GLN A 1 123 ? 0.602 16.230 4.515 1.00 39.69 123 GLN A CA 1
ATOM 962 C C . GLN A 1 123 ? 0.026 15.939 3.118 1.00 39.69 123 GLN A C 1
ATOM 964 O O . GLN A 1 123 ? -0.456 16.824 2.415 1.00 39.69 123 GLN A O 1
ATOM 969 N N . TYR A 1 124 ? 0.015 14.678 2.719 1.00 40.03 124 TYR A N 1
ATOM 970 C CA . TYR A 1 124 ? -0.797 14.185 1.620 1.00 40.03 124 TYR A CA 1
ATOM 971 C C . TYR A 1 124 ? -1.854 13.258 2.188 1.00 40.03 124 TYR A C 1
ATOM 973 O O . TYR A 1 124 ? -2.052 12.166 1.703 1.00 40.03 124 TYR A O 1
ATOM 981 N N . VAL A 1 125 ? -2.544 13.691 3.241 1.00 42.31 125 VAL A N 1
ATOM 982 C CA . VAL A 1 125 ? -3.764 13.033 3.705 1.00 42.31 125 VAL A CA 1
ATOM 983 C C . VAL A 1 125 ? -4.890 14.019 3.469 1.00 42.31 125 VAL A C 1
ATOM 985 O O . VAL A 1 125 ? -5.236 14.818 4.333 1.00 42.31 125 VAL A O 1
ATOM 988 N N . LYS A 1 126 ? -5.448 14.009 2.261 1.00 42.94 126 LYS A N 1
ATOM 989 C CA . LYS A 1 126 ? -6.818 14.484 2.092 1.00 42.94 126 LYS A CA 1
ATOM 990 C C . LYS A 1 126 ? -7.698 13.256 2.187 1.00 42.94 126 LYS A C 1
ATOM 992 O O . LYS A 1 126 ? -7.559 12.345 1.373 1.00 42.94 126 LYS A O 1
ATOM 997 N N . GLN A 1 127 ? -8.594 13.231 3.171 1.00 44.12 127 GLN A N 1
ATOM 998 C CA . GLN A 1 127 ? -9.718 12.314 3.089 1.00 44.12 127 GLN A CA 1
ATOM 999 C C . GLN A 1 127 ? -10.423 12.559 1.743 1.00 44.12 127 GLN A C 1
ATOM 1001 O O . GLN A 1 127 ? -10.643 13.722 1.373 1.00 44.12 127 GLN A O 1
ATOM 1006 N N . PRO A 1 128 ? -10.728 11.513 0.961 1.00 40.25 128 PRO A N 1
ATOM 1007 C CA . PRO A 1 128 ? -11.473 11.700 -0.269 1.00 40.25 128 PRO A CA 1
ATOM 1008 C C . PRO A 1 128 ? -12.831 12.325 0.068 1.00 40.25 128 PRO A C 1
ATOM 1010 O O . PRO A 1 128 ? -13.615 11.754 0.819 1.00 40.25 128 PRO A O 1
ATOM 1013 N N . LYS A 1 129 ? -13.139 13.493 -0.514 1.00 44.03 129 LYS A N 1
ATOM 1014 C CA . LYS A 1 129 ? -14.517 13.996 -0.555 1.00 44.03 129 LYS A CA 1
ATOM 1015 C C . LYS A 1 129 ? -15.287 13.102 -1.521 1.00 44.03 129 LYS A C 1
ATOM 1017 O O . LYS A 1 129 ? -15.278 13.338 -2.729 1.00 44.03 129 LYS A O 1
ATOM 1022 N N . LEU A 1 130 ? -15.874 12.029 -0.998 1.00 47.03 130 LEU A N 1
ATOM 1023 C CA . LEU A 1 130 ? -16.683 11.091 -1.767 1.00 47.03 130 LEU A CA 1
ATOM 1024 C C . LEU A 1 130 ? -17.876 11.848 -2.363 1.00 47.03 130 LEU A C 1
ATOM 1026 O O . LEU A 1 130 ? -18.815 12.225 -1.667 1.00 47.03 130 LEU A O 1
ATOM 1030 N N . SER A 1 131 ? -17.816 12.125 -3.667 1.00 38.81 131 SER A N 1
ATOM 1031 C CA . SER A 1 131 ? -18.957 12.685 -4.389 1.00 38.81 131 SER A CA 1
ATOM 1032 C C . SER A 1 131 ? -20.070 11.636 -4.483 1.00 38.81 131 SER A C 1
ATOM 1034 O O . SER A 1 131 ? -19.809 10.457 -4.723 1.00 38.81 131 SER A O 1
ATOM 1036 N N . ALA A 1 132 ? -21.310 12.077 -4.285 1.00 42.38 132 ALA A N 1
ATOM 1037 C CA . ALA A 1 132 ? -22.511 11.278 -4.029 1.00 42.38 132 ALA A CA 1
ATOM 1038 C C . ALA A 1 132 ? -22.981 10.323 -5.159 1.00 42.38 132 ALA A C 1
ATOM 1040 O O . ALA A 1 132 ? -24.135 9.902 -5.160 1.00 42.38 132 ALA A O 1
ATOM 1041 N N . ALA A 1 133 ? -22.142 9.969 -6.138 1.00 40.28 133 ALA A N 1
ATOM 1042 C CA . ALA A 1 133 ? -22.593 9.328 -7.378 1.00 40.28 133 ALA A CA 1
ATOM 1043 C C . ALA A 1 133 ? -22.561 7.784 -7.406 1.00 40.28 133 ALA A C 1
ATOM 1045 O O . ALA A 1 133 ? -23.093 7.199 -8.346 1.00 40.28 133 ALA A O 1
ATOM 1046 N N . ARG A 1 134 ? -22.015 7.093 -6.396 1.00 42.41 134 ARG A N 1
ATOM 1047 C CA . ARG A 1 134 ? -22.250 5.653 -6.144 1.00 42.41 134 ARG A CA 1
ATOM 1048 C C . ARG A 1 134 ? -22.159 5.441 -4.638 1.00 42.41 134 ARG A C 1
ATOM 1050 O O . ARG A 1 134 ? -21.088 5.636 -4.080 1.00 42.41 134 ARG A O 1
ATOM 1057 N N . GLN A 1 135 ? -23.279 5.144 -3.980 1.00 43.81 135 GLN A N 1
ATOM 1058 C CA . GLN A 1 135 ? -23.375 5.091 -2.516 1.00 43.81 135 GLN A CA 1
ATOM 1059 C C . GLN A 1 135 ? -22.425 4.037 -1.927 1.00 43.81 135 GLN A C 1
ATOM 1061 O O . GLN A 1 135 ? -22.756 2.860 -1.814 1.00 43.81 135 GLN A O 1
ATOM 1066 N N . TRP A 1 136 ? -21.233 4.483 -1.540 1.00 47.44 136 TRP A N 1
ATOM 1067 C CA . TRP A 1 136 ? -20.411 3.825 -0.541 1.00 47.44 136 TRP A CA 1
ATOM 1068 C C 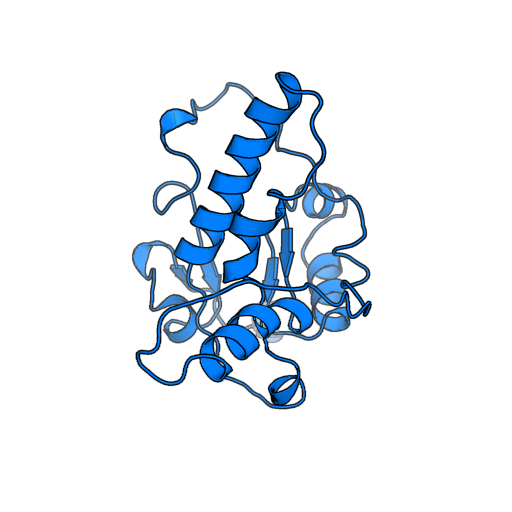. TRP A 1 136 ? -21.208 3.836 0.769 1.00 47.44 136 TRP A C 1
ATOM 1070 O O . TRP A 1 136 ? -21.626 4.894 1.237 1.00 47.44 136 TRP A O 1
ATOM 1080 N N . GLN A 1 137 ? -21.507 2.658 1.317 1.00 47.31 137 GLN A N 1
ATOM 1081 C CA . GLN A 1 137 ? -22.128 2.557 2.633 1.00 47.31 137 GLN A CA 1
ATOM 1082 C C . GLN A 1 137 ? -21.023 2.624 3.683 1.00 47.31 137 GLN A C 1
ATOM 1084 O O . GLN A 1 137 ? -20.385 1.611 3.965 1.00 47.31 137 GLN A O 1
ATOM 1089 N N . GLU A 1 138 ? -20.852 3.800 4.285 1.00 50.44 138 GLU A N 1
ATOM 1090 C CA . GLU A 1 138 ? -19.909 4.072 5.382 1.00 50.44 138 GLU A CA 1
ATOM 1091 C C . GLU A 1 138 ? -19.924 2.987 6.470 1.00 50.44 138 GLU A C 1
ATOM 1093 O O . GLU A 1 138 ? -18.882 2.601 6.990 1.00 50.44 138 GLU A O 1
ATOM 1098 N N . SER A 1 139 ? -21.091 2.373 6.701 1.00 54.50 139 SER A N 1
ATOM 1099 C CA . SER A 1 139 ? -21.284 1.266 7.648 1.00 54.50 139 SER A CA 1
ATOM 1100 C C . SER A 1 139 ? -20.397 0.025 7.442 1.00 54.50 139 SER A C 1
ATOM 1102 O O . SER A 1 139 ? -20.322 -0.792 8.354 1.00 54.50 139 SER A O 1
ATOM 1104 N N . ARG A 1 140 ? -19.757 -0.167 6.274 1.00 66.50 140 ARG A N 1
ATOM 1105 C CA . ARG A 1 140 ? -18.922 -1.356 5.996 1.00 66.50 140 ARG A C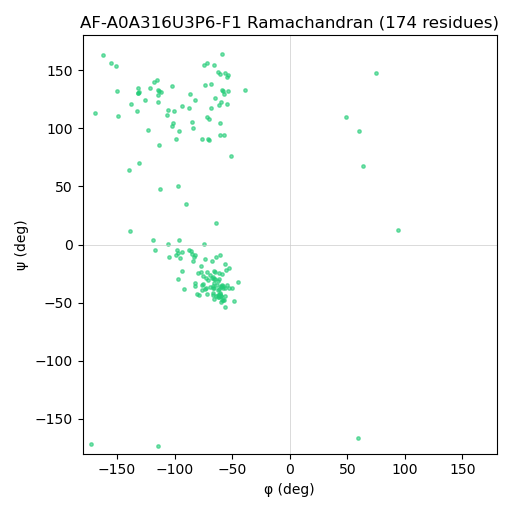A 1
ATOM 1106 C C . ARG A 1 140 ? -17.409 -1.108 6.030 1.00 66.50 140 ARG A C 1
ATOM 1108 O O . ARG A 1 140 ? -16.669 -2.089 6.027 1.00 66.50 140 ARG A O 1
ATOM 1115 N N . GLY A 1 141 ? -16.953 0.147 6.075 1.00 80.62 141 GLY A N 1
ATOM 1116 C CA . GLY A 1 141 ? -15.524 0.492 6.100 1.00 80.62 141 GLY A CA 1
ATOM 1117 C C . GLY A 1 141 ? -14.711 -0.017 4.894 1.00 80.62 141 GLY A C 1
ATOM 1118 O O . GLY A 1 141 ? -15.249 -0.433 3.864 1.00 80.62 141 GLY A O 1
ATOM 1119 N N . PHE A 1 142 ? -13.384 0.030 5.003 1.00 87.12 142 PHE A N 1
ATOM 1120 C CA . PHE A 1 142 ? -12.450 -0.609 4.073 1.00 87.12 142 PHE A CA 1
ATOM 1121 C C . PHE A 1 142 ? -12.440 -2.127 4.278 1.00 87.12 142 PHE A C 1
ATOM 1123 O O . PHE A 1 142 ? -12.422 -2.604 5.413 1.00 87.12 142 PHE A O 1
ATOM 1130 N N . GLY A 1 143 ? -12.434 -2.880 3.176 1.00 89.94 143 GLY A N 1
ATOM 1131 C CA . GLY A 1 143 ? -12.435 -4.340 3.195 1.00 89.94 143 GLY A CA 1
ATOM 1132 C C . GLY A 1 143 ? -12.250 -4.959 1.809 1.00 89.94 143 GLY A C 1
ATOM 1133 O O . GLY A 1 143 ? -12.022 -4.265 0.813 1.00 89.94 143 GLY A O 1
ATOM 1134 N N . PHE A 1 144 ? -12.417 -6.280 1.717 1.00 92.12 144 PHE A N 1
ATOM 1135 C CA . PHE A 1 144 ? -12.224 -7.026 0.465 1.00 92.12 144 PHE A CA 1
ATOM 1136 C C . PHE A 1 144 ? -13.124 -6.552 -0.692 1.00 92.12 144 PHE A C 1
ATOM 1138 O O . PHE A 1 144 ? -12.793 -6.726 -1.857 1.00 92.12 144 PHE A O 1
ATOM 1145 N N . HIS A 1 145 ? -14.270 -5.949 -0.389 1.00 88.62 145 HIS A N 1
ATOM 1146 C CA . HIS A 1 145 ? -15.271 -5.541 -1.374 1.00 88.62 145 HIS A CA 1
ATOM 1147 C C . HIS A 1 145 ? -14.961 -4.194 -2.052 1.00 88.62 145 HIS A C 1
ATOM 1149 O O . HIS A 1 145 ? -15.656 -3.812 -2.990 1.00 88.62 145 HIS A O 1
ATOM 1155 N N . ASN A 1 146 ? -13.958 -3.453 -1.570 1.00 89.69 146 ASN A N 1
ATOM 1156 C CA . ASN A 1 146 ? -13.603 -2.125 -2.083 1.00 89.69 146 ASN A CA 1
ATOM 1157 C C . ASN A 1 146 ? -12.089 -1.888 -2.195 1.00 89.69 146 ASN A C 1
ATOM 1159 O O . ASN A 1 146 ? -11.655 -0.760 -2.421 1.00 89.69 146 ASN A O 1
ATOM 1163 N N . THR A 1 147 ? -11.286 -2.942 -2.052 1.00 92.62 147 THR A N 1
ATOM 1164 C CA . THR A 1 147 ? -9.825 -2.861 -2.087 1.00 92.62 147 THR A CA 1
ATOM 1165 C C . THR A 1 147 ? -9.278 -3.748 -3.196 1.00 92.62 147 THR A C 1
ATOM 1167 O O . THR A 1 147 ? -9.670 -4.904 -3.317 1.00 92.62 147 THR A O 1
ATOM 1170 N N . LEU A 1 148 ? -8.338 -3.227 -3.980 1.00 95.31 148 LEU A N 1
ATOM 1171 C CA . LEU A 1 148 ? -7.542 -4.007 -4.925 1.00 95.31 148 LEU A CA 1
ATOM 1172 C C . LEU A 1 148 ? -6.067 -3.917 -4.529 1.00 95.31 148 LEU A C 1
ATOM 1174 O O . LEU A 1 148 ? -5.583 -2.852 -4.142 1.00 95.31 148 LEU A O 1
ATOM 1178 N N . LEU A 1 149 ? -5.360 -5.035 -4.645 1.00 95.56 149 LEU A N 1
ATOM 1179 C CA . LEU A 1 149 ? -3.924 -5.163 -4.458 1.00 95.56 149 LEU A CA 1
ATOM 1180 C C . LEU A 1 149 ? -3.271 -5.326 -5.829 1.00 95.56 149 LEU A C 1
ATOM 1182 O O . LEU A 1 149 ? -3.515 -6.309 -6.515 1.00 95.56 149 LEU A O 1
ATOM 1186 N N . LEU A 1 150 ? -2.442 -4.365 -6.224 1.00 94.44 150 LEU A N 1
ATOM 1187 C CA . LEU A 1 150 ? -1.688 -4.398 -7.474 1.00 94.44 150 LEU A CA 1
ATOM 1188 C C . LEU A 1 150 ? -0.254 -4.832 -7.143 1.00 94.44 150 LEU A C 1
ATOM 1190 O O . LEU A 1 150 ? 0.443 -4.131 -6.405 1.00 94.44 150 LEU A O 1
ATOM 1194 N N . ASP A 1 151 ? 0.170 -5.996 -7.632 1.00 93.56 151 ASP A N 1
ATOM 1195 C CA . ASP A 1 151 ? 1.521 -6.531 -7.409 1.00 93.56 151 ASP A CA 1
ATOM 1196 C C . ASP A 1 151 ? 1.906 -7.507 -8.528 1.00 93.56 151 ASP A C 1
ATOM 1198 O O . ASP A 1 151 ? 1.031 -8.104 -9.156 1.00 93.56 151 ASP A O 1
ATOM 1202 N N . ASP A 1 152 ? 3.206 -7.685 -8.747 1.00 92.88 152 ASP A N 1
ATOM 1203 C CA . ASP A 1 152 ? 3.778 -8.599 -9.741 1.00 92.88 152 ASP A CA 1
ATOM 1204 C C . ASP A 1 152 ? 3.954 -10.037 -9.238 1.00 92.88 152 ASP A C 1
ATOM 1206 O O . ASP A 1 152 ? 4.295 -10.935 -10.004 1.00 92.88 152 ASP A O 1
ATOM 1210 N N . SER A 1 153 ? 3.685 -10.283 -7.956 1.00 93.00 153 SER A N 1
ATOM 1211 C CA . SER A 1 153 ? 3.902 -11.573 -7.318 1.00 93.00 153 SER A CA 1
ATOM 1212 C C . SER A 1 153 ? 2.639 -12.099 -6.648 1.00 93.00 153 SER A C 1
ATOM 1214 O O . SER A 1 153 ? 2.067 -11.477 -5.750 1.00 93.00 153 SER A O 1
ATOM 1216 N N . THR A 1 154 ? 2.248 -13.314 -7.031 1.00 94.56 154 THR A N 1
ATOM 1217 C CA . THR A 1 154 ? 1.170 -14.065 -6.374 1.00 94.56 154 THR A CA 1
ATOM 1218 C C . THR A 1 154 ? 1.505 -14.391 -4.920 1.00 94.56 154 THR A C 1
ATOM 1220 O O . THR A 1 154 ? 0.630 -14.339 -4.059 1.00 94.56 154 THR A O 1
ATOM 1223 N N . ASP A 1 155 ? 2.777 -14.660 -4.611 1.00 94.69 155 ASP A N 1
ATOM 1224 C CA . ASP A 1 155 ? 3.214 -15.007 -3.254 1.00 94.69 155 ASP A CA 1
ATOM 1225 C C . ASP A 1 155 ? 3.061 -13.838 -2.282 1.00 94.69 155 ASP A C 1
ATOM 1227 O O . ASP A 1 155 ? 2.652 -14.034 -1.133 1.00 94.69 155 ASP A O 1
ATOM 1231 N N . LYS A 1 156 ? 3.325 -12.605 -2.736 1.00 93.88 156 LYS A N 1
ATOM 1232 C CA . LYS A 1 156 ? 3.112 -11.414 -1.902 1.00 93.88 156 LYS A CA 1
ATOM 1233 C C . LYS A 1 156 ? 1.632 -11.192 -1.597 1.00 93.88 156 LYS A C 1
ATOM 1235 O O . LYS A 1 156 ? 1.318 -10.668 -0.533 1.00 93.88 156 LYS A O 1
ATOM 1240 N N . ALA A 1 157 ? 0.739 -11.604 -2.493 1.00 95.75 157 ALA A N 1
ATOM 1241 C CA . ALA A 1 157 ? -0.706 -11.434 -2.371 1.00 95.75 157 ALA A CA 1
ATOM 1242 C C . ALA A 1 157 ? -1.445 -12.659 -1.801 1.00 95.75 157 ALA A C 1
ATOM 1244 O O . ALA A 1 157 ? -2.672 -12.646 -1.699 1.00 95.75 157 ALA A O 1
ATOM 1245 N N . ARG A 1 158 ? -0.720 -13.711 -1.397 1.00 96.06 158 ARG A N 1
ATOM 1246 C CA . ARG A 1 158 ? -1.294 -15.013 -1.010 1.00 96.06 158 ARG A CA 1
ATOM 1247 C C . ARG A 1 158 ? -2.355 -14.965 0.099 1.00 96.06 158 ARG A C 1
ATOM 1249 O O . ARG A 1 158 ? -3.141 -15.896 0.212 1.00 96.06 158 ARG A O 1
ATOM 1256 N N . MET A 1 159 ? -2.363 -13.915 0.923 1.00 95.94 159 MET A N 1
ATOM 1257 C CA . MET A 1 159 ? -3.329 -13.735 2.016 1.00 95.94 159 MET A CA 1
ATOM 1258 C C . MET A 1 159 ? -4.688 -13.211 1.530 1.00 95.94 159 MET A C 1
ATOM 1260 O O . MET A 1 159 ? -5.701 -13.460 2.176 1.00 95.94 159 MET A O 1
ATOM 1264 N N . GLN A 1 160 ? -4.737 -12.516 0.388 1.00 96.75 160 GLN A N 1
ATOM 1265 C CA . GLN A 1 160 ? -5.969 -11.990 -0.208 1.00 96.75 160 GLN A CA 1
ATOM 1266 C C . GLN A 1 160 ? -5.954 -12.158 -1.741 1.00 96.75 160 GLN A C 1
ATOM 1268 O O . GLN A 1 160 ? -5.982 -11.169 -2.479 1.00 96.75 160 GLN A O 1
ATOM 1273 N N . PRO A 1 161 ? -5.941 -13.405 -2.254 1.00 96.19 161 PRO A N 1
ATOM 1274 C CA . PRO A 1 161 ? -5.792 -13.675 -3.687 1.00 96.19 161 PRO A CA 1
ATOM 1275 C C . PRO A 1 161 ? -6.939 -13.100 -4.530 1.00 96.19 161 PRO A C 1
ATOM 1277 O O . PRO A 1 161 ? -6.715 -12.660 -5.650 1.00 96.19 161 PRO A O 1
ATOM 1280 N N . TYR A 1 162 ? -8.158 -13.027 -3.987 1.00 96.69 162 TYR A N 1
ATOM 1281 C CA . TYR A 1 162 ? -9.317 -12.456 -4.690 1.00 96.69 162 TYR A CA 1
ATOM 1282 C C . TYR A 1 162 ? -9.285 -10.926 -4.805 1.00 96.69 162 TYR A C 1
ATOM 1284 O O . TYR A 1 162 ? -10.057 -10.350 -5.567 1.00 96.69 162 TYR A O 1
ATOM 1292 N N . ASN A 1 163 ? -8.394 -10.265 -4.066 1.00 96.94 163 ASN A N 1
ATOM 1293 C CA . ASN A 1 163 ? -8.149 -8.832 -4.172 1.00 96.94 163 ASN A CA 1
ATOM 1294 C C . ASN A 1 163 ? -6.945 -8.522 -5.066 1.00 96.94 163 ASN A C 1
ATOM 1296 O O . ASN A 1 163 ? -6.692 -7.352 -5.341 1.00 96.94 163 ASN A O 1
ATOM 1300 N N . HIS A 1 164 ? -6.193 -9.536 -5.504 1.00 97.69 164 HIS A N 1
ATOM 1301 C CA . HIS A 1 164 ? -4.973 -9.363 -6.283 1.00 97.69 164 HIS A CA 1
ATOM 1302 C C . HIS A 1 164 ? -5.278 -9.160 -7.763 1.00 97.69 164 HIS A C 1
ATOM 1304 O O . HIS A 1 164 ? -5.891 -9.999 -8.418 1.00 97.69 164 HIS A O 1
ATOM 1310 N N . LEU A 1 165 ? -4.780 -8.055 -8.304 1.00 96.50 165 LEU A N 1
ATOM 1311 C CA . LEU A 1 165 ? -4.611 -7.857 -9.730 1.00 96.50 165 LEU A CA 1
ATOM 1312 C C . LEU A 1 165 ? -3.130 -8.071 -10.050 1.00 96.50 165 LEU A C 1
ATOM 1314 O O . LEU A 1 165 ? -2.294 -7.211 -9.759 1.00 96.50 165 LEU A O 1
ATOM 1318 N N . LEU A 1 166 ? -2.818 -9.245 -10.603 1.00 95.56 166 LEU A N 1
ATOM 1319 C CA . LEU A 1 166 ? -1.467 -9.596 -11.029 1.00 95.56 166 LEU A CA 1
ATOM 1320 C C . LEU A 1 166 ? -1.075 -8.736 -12.229 1.00 95.56 166 LEU A C 1
ATOM 1322 O O . LEU A 1 166 ? -1.699 -8.813 -13.289 1.00 95.56 166 LEU A O 1
ATOM 1326 N N . ILE A 1 167 ? -0.037 -7.928 -12.053 1.00 91.94 167 ILE A N 1
ATOM 1327 C CA . ILE A 1 167 ? 0.538 -7.119 -13.127 1.00 91.94 167 ILE A CA 1
ATOM 1328 C C . ILE A 1 167 ? 1.819 -7.811 -13.591 1.00 91.94 167 ILE A C 1
ATOM 1330 O O . ILE A 1 167 ? 2.581 -8.275 -12.748 1.00 91.94 167 ILE A O 1
ATOM 1334 N N . PRO A 1 168 ? 2.087 -7.915 -14.901 1.00 89.50 168 PRO A N 1
ATOM 1335 C CA . PRO A 1 168 ? 3.361 -8.442 -15.365 1.00 89.50 168 PRO A CA 1
ATOM 1336 C C . PRO A 1 168 ? 4.534 -7.64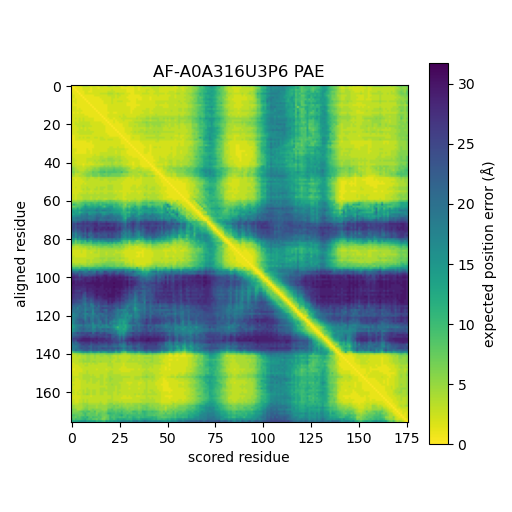4 -14.794 1.00 89.50 168 PRO A C 1
ATOM 1338 O O . PRO A 1 168 ? 4.436 -6.427 -14.628 1.00 89.50 168 PRO A O 1
ATOM 1341 N N . GLU A 1 169 ? 5.660 -8.318 -14.564 1.00 88.19 169 GLU A N 1
ATOM 1342 C CA . GLU A 1 169 ? 6.906 -7.621 -14.253 1.00 88.19 169 GLU A CA 1
ATOM 1343 C C . GLU A 1 169 ? 7.220 -6.583 -15.332 1.00 88.19 169 GLU A C 1
ATOM 1345 O O . GLU A 1 169 ? 6.919 -6.778 -16.521 1.00 88.19 169 GLU A O 1
ATOM 1350 N N . PHE A 1 170 ? 7.817 -5.476 -14.891 1.00 82.50 170 PHE A N 1
ATOM 1351 C CA . PHE A 1 170 ? 8.228 -4.414 -15.789 1.00 82.50 170 PHE A CA 1
ATOM 1352 C C . PHE A 1 170 ? 9.214 -4.951 -16.823 1.00 82.50 170 PHE A C 1
ATOM 1354 O O . PHE A 1 170 ? 10.188 -5.629 -16.499 1.00 82.50 170 PHE A O 1
ATOM 1361 N N . ASP A 1 171 ? 8.958 -4.595 -18.070 1.00 86.38 171 ASP A N 1
ATOM 1362 C CA . ASP A 1 171 ? 9.771 -4.962 -19.210 1.00 86.38 171 ASP A CA 1
ATOM 1363 C C . ASP A 1 171 ? 9.906 -3.734 -20.102 1.00 86.38 171 ASP A C 1
ATOM 1365 O O . ASP A 1 171 ? 8.906 -3.172 -20.555 1.00 86.38 171 ASP A O 1
ATOM 1369 N N . HIS A 1 172 ? 11.152 -3.316 -20.321 1.00 82.31 172 HIS A N 1
ATOM 1370 C CA . HIS A 1 172 ? 11.471 -2.141 -21.121 1.00 82.31 172 HIS A CA 1
ATOM 1371 C C . HIS A 1 172 ? 10.944 -2.253 -22.554 1.00 82.31 172 HIS A C 1
ATOM 1373 O O . HIS A 1 172 ? 10.532 -1.236 -23.102 1.00 82.31 172 HIS A O 1
ATOM 1379 N N . GLU A 1 173 ? 10.924 -3.450 -23.147 1.00 88.50 173 GLU A N 1
ATOM 1380 C CA . GLU A 1 173 ? 10.464 -3.635 -24.528 1.00 88.50 173 GLU A CA 1
ATOM 1381 C C . GLU A 1 173 ? 8.945 -3.492 -24.645 1.00 88.50 173 GLU A C 1
ATOM 1383 O O . GLU A 1 173 ? 8.452 -2.903 -25.601 1.00 88.50 173 GLU A O 1
ATOM 1388 N N . ARG A 1 174 ? 8.192 -3.981 -23.651 1.00 80.38 174 ARG A N 1
ATOM 1389 C CA . ARG A 1 174 ? 6.725 -3.841 -23.602 1.00 80.38 174 ARG A CA 1
ATOM 1390 C C . ARG A 1 174 ? 6.255 -2.448 -23.176 1.00 80.38 174 ARG A C 1
ATOM 1392 O O . ARG A 1 174 ? 5.082 -2.136 -23.364 1.00 80.38 174 ARG A O 1
ATOM 1399 N N . ALA A 1 175 ? 7.125 -1.655 -22.551 1.00 72.88 175 ALA A N 1
ATOM 1400 C CA . ALA A 1 175 ? 6.805 -0.329 -22.025 1.00 72.88 175 ALA A CA 1
ATOM 1401 C C . ALA A 1 175 ? 7.152 0.836 -22.975 1.00 72.88 175 ALA A C 1
ATOM 1403 O O . ALA A 1 175 ? 6.759 1.967 -22.680 1.00 72.88 175 ALA A O 1
ATOM 1404 N N . ALA A 1 176 ? 7.903 0.575 -24.052 1.00 63.59 176 ALA A N 1
ATOM 1405 C CA . ALA A 1 176 ? 8.294 1.549 -25.077 1.00 63.59 176 ALA A CA 1
ATOM 1406 C C . ALA A 1 176 ? 7.249 1.657 -26.198 1.00 63.59 176 ALA A C 1
ATOM 1408 O O . ALA A 1 176 ? 7.064 2.790 -26.700 1.00 63.59 176 ALA A O 1
#

pLDDT: mean 73.09, std 20.63, range [33.28, 97.69]